Protein AF-A0A8T4ICM1-F1 (afdb_monomer_lite)

Structure (mmCIF, N/CA/C/O backbone):
data_AF-A0A8T4ICM1-F1
#
_entry.id   AF-A0A8T4ICM1-F1
#
loop_
_atom_site.group_PDB
_atom_site.id
_atom_site.type_symbol
_atom_site.label_atom_id
_atom_site.label_alt_id
_atom_site.label_comp_id
_atom_site.label_asym_id
_atom_site.label_entity_id
_atom_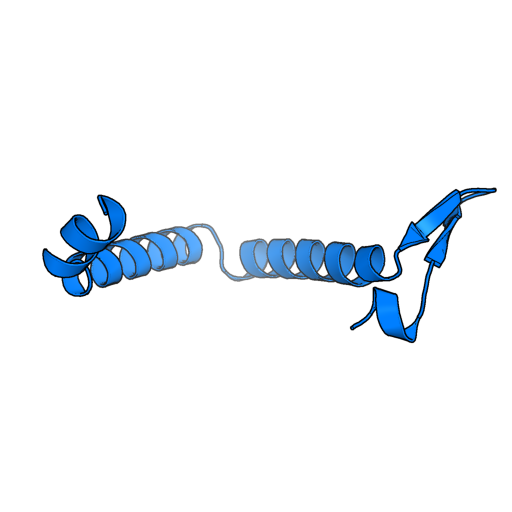site.label_seq_id
_atom_site.pdbx_PDB_ins_code
_atom_site.Cartn_x
_atom_site.Cartn_y
_atom_site.Cartn_z
_atom_site.occupancy
_atom_site.B_iso_or_equiv
_atom_site.auth_seq_id
_atom_site.auth_comp_id
_atom_site.auth_asym_id
_atom_site.auth_atom_id
_atom_site.pdbx_PDB_model_num
ATOM 1 N N . TRP A 1 1 ? -2.943 -6.832 -18.134 1.00 60.88 1 TRP A N 1
ATOM 2 C CA . TRP A 1 1 ? -3.103 -5.613 -18.950 1.00 60.88 1 TRP A CA 1
ATOM 3 C C . TRP A 1 1 ? -1.768 -4.929 -19.235 1.00 60.88 1 TRP A C 1
ATOM 5 O O . TRP A 1 1 ? -1.360 -4.959 -20.380 1.00 60.88 1 TRP A O 1
ATOM 15 N N . LEU A 1 2 ? -1.018 -4.414 -18.245 1.00 60.66 2 LEU A N 1
ATOM 16 C CA . LEU A 1 2 ? 0.254 -3.712 -18.528 1.00 60.66 2 LEU A CA 1
ATOM 17 C C . LEU A 1 2 ? 1.291 -4.559 -19.295 1.00 60.66 2 LEU A C 1
ATOM 19 O O . LEU A 1 2 ? 1.902 -4.077 -20.236 1.00 60.66 2 LEU A O 1
ATOM 23 N N . VAL A 1 3 ? 1.461 -5.829 -18.914 1.00 61.34 3 VAL A N 1
ATOM 24 C CA . VAL A 1 3 ? 2.391 -6.760 -19.588 1.00 61.34 3 VAL A CA 1
ATOM 25 C C . VAL A 1 3 ? 1.915 -7.133 -20.996 1.00 61.34 3 VAL A C 1
ATOM 27 O O . VAL A 1 3 ? 2.730 -7.298 -21.891 1.00 61.34 3 VAL A O 1
ATOM 30 N N . ASP A 1 4 ? 0.601 -7.219 -21.188 1.00 65.25 4 ASP A N 1
ATOM 31 C CA . ASP A 1 4 ? -0.043 -7.595 -22.453 1.00 65.25 4 ASP A CA 1
ATOM 32 C C . ASP A 1 4 ? -0.014 -6.444 -23.478 1.00 65.25 4 ASP A C 1
ATOM 34 O O . ASP A 1 4 ? 0.148 -6.670 -24.670 1.00 65.25 4 ASP A O 1
ATOM 38 N N . HIS A 1 5 ? -0.095 -5.194 -23.006 1.00 67.88 5 HIS A N 1
ATOM 39 C CA . HIS A 1 5 ? -0.148 -4.003 -23.858 1.00 67.88 5 HIS A CA 1
ATOM 40 C C . HIS A 1 5 ? 1.222 -3.337 -24.087 1.00 67.88 5 HIS A C 1
ATOM 42 O O . HIS A 1 5 ? 1.443 -2.744 -25.138 1.00 67.88 5 HIS A O 1
ATOM 48 N N . TYR A 1 6 ? 2.146 -3.425 -23.119 1.00 66.06 6 TYR A N 1
ATOM 49 C CA . TYR A 1 6 ? 3.448 -2.735 -23.159 1.00 66.06 6 TYR A CA 1
ATOM 50 C C . TYR A 1 6 ? 4.668 -3.674 -23.125 1.00 66.06 6 TYR A C 1
ATOM 52 O O . TYR A 1 6 ? 5.797 -3.203 -23.241 1.00 66.06 6 TYR A O 1
ATOM 60 N N . GLY A 1 7 ? 4.474 -4.991 -22.994 1.00 74.50 7 GLY A N 1
ATOM 61 C CA . GLY A 1 7 ? 5.551 -5.978 -23.115 1.00 74.50 7 GLY A CA 1
ATOM 62 C C . GLY A 1 7 ? 6.631 -5.884 -22.028 1.00 74.50 7 GLY A C 1
ATOM 63 O O . GLY A 1 7 ? 6.349 -5.576 -20.869 1.00 74.50 7 GLY A O 1
ATOM 64 N N . ALA A 1 8 ? 7.874 -6.218 -22.381 1.00 76.00 8 ALA A N 1
ATOM 65 C CA . ALA A 1 8 ? 9.028 -6.114 -21.489 1.00 76.00 8 ALA A CA 1
ATOM 66 C C . ALA A 1 8 ? 9.739 -4.766 -21.676 1.00 76.00 8 ALA A C 1
ATOM 68 O O . ALA A 1 8 ? 9.958 -4.321 -22.799 1.00 76.00 8 ALA A O 1
ATOM 69 N N . VAL A 1 9 ? 10.121 -4.131 -20.573 1.00 75.31 9 VAL A N 1
ATOM 70 C CA . VAL A 1 9 ? 10.727 -2.801 -20.529 1.00 75.31 9 VAL A CA 1
ATOM 71 C C . VAL A 1 9 ? 12.147 -2.905 -19.958 1.00 75.31 9 VAL A C 1
ATOM 73 O O . VAL A 1 9 ? 12.378 -3.696 -19.035 1.00 75.31 9 VAL A O 1
ATOM 76 N N . PRO A 1 10 ? 13.124 -2.153 -20.499 1.00 76.88 10 PRO A N 1
ATOM 77 C CA . PRO A 1 10 ? 14.494 -2.169 -20.003 1.00 76.88 10 PRO A CA 1
ATOM 78 C C . PRO A 1 10 ? 14.597 -1.548 -18.607 1.00 76.88 10 PRO A C 1
ATOM 80 O O . PRO A 1 10 ? 14.205 -0.404 -18.387 1.00 76.88 10 PRO A O 1
ATOM 83 N N . VAL A 1 11 ? 15.170 -2.305 -17.672 1.00 76.94 11 VAL A N 1
ATOM 84 C CA . VAL A 1 11 ? 15.362 -1.895 -16.265 1.00 76.94 11 VAL A CA 1
ATOM 85 C C . VAL A 1 11 ? 16.836 -1.715 -15.887 1.00 76.94 11 VAL A C 1
ATOM 87 O O . VAL A 1 11 ? 17.153 -1.343 -14.762 1.00 76.94 11 VAL A O 1
ATOM 90 N N . GLY A 1 12 ? 17.748 -1.973 -16.825 1.00 80.25 12 GLY A N 1
ATOM 91 C CA . GLY A 1 12 ? 19.193 -1.876 -16.647 1.00 80.25 12 GLY A CA 1
ATOM 92 C C . GLY A 1 12 ? 19.941 -2.356 -17.895 1.00 80.25 12 GLY A C 1
ATOM 93 O O . GLY A 1 12 ? 19.304 -2.795 -18.858 1.00 80.25 12 GLY A O 1
ATOM 94 N N . PRO A 1 13 ? 21.283 -2.285 -17.911 1.00 71.25 13 PRO A N 1
ATOM 95 C CA . PRO A 1 13 ? 22.074 -2.699 -19.066 1.00 71.25 13 PRO A CA 1
ATOM 96 C C . PRO A 1 13 ? 21.876 -4.197 -19.346 1.00 71.25 13 PRO A C 1
ATOM 98 O O . PRO A 1 13 ? 22.325 -5.048 -18.585 1.00 71.25 13 PRO A O 1
ATOM 101 N N . GLY A 1 14 ? 21.172 -4.508 -20.438 1.00 76.44 14 GLY A N 1
ATOM 102 C CA . GLY A 1 14 ? 20.891 -5.879 -20.883 1.00 76.44 14 GLY A CA 1
ATOM 103 C C . GLY A 1 14 ? 19.752 -6.598 -20.149 1.00 76.44 14 GLY A C 1
ATOM 104 O O . GLY A 1 14 ? 19.516 -7.771 -20.426 1.00 76.44 14 GLY A O 1
ATOM 105 N N . LEU A 1 15 ? 19.035 -5.928 -19.240 1.00 76.19 15 LEU A N 1
ATOM 106 C CA . LEU A 1 15 ? 17.951 -6.536 -18.464 1.00 76.19 15 LEU A CA 1
ATOM 107 C C . LEU A 1 15 ? 16.586 -6.034 -18.932 1.00 76.19 15 LEU A C 1
ATOM 109 O O . LEU A 1 15 ? 16.301 -4.836 -18.894 1.00 76.19 15 LEU A O 1
ATOM 113 N N . LEU A 1 16 ? 15.733 -6.979 -19.323 1.00 77.56 16 LEU A N 1
ATOM 114 C CA . LEU A 1 16 ? 14.340 -6.747 -19.683 1.00 77.56 16 LEU A CA 1
ATOM 115 C C . LEU A 1 16 ? 13.448 -7.316 -18.586 1.00 77.56 16 LEU A C 1
ATOM 117 O O . LEU A 1 16 ? 13.544 -8.498 -18.254 1.00 77.56 16 LEU A O 1
ATOM 121 N N . ALA A 1 17 ? 12.576 -6.481 -18.035 1.00 77.19 17 ALA A N 1
ATOM 122 C CA . ALA A 1 17 ? 11.589 -6.905 -17.056 1.00 77.19 17 ALA A CA 1
ATOM 123 C C . ALA A 1 17 ? 10.177 -6.655 -17.595 1.00 77.19 17 ALA A C 1
ATOM 125 O O . ALA A 1 17 ? 9.971 -5.698 -18.338 1.00 77.19 17 ALA A O 1
ATOM 126 N N . PRO A 1 18 ? 9.174 -7.469 -17.237 1.00 81.12 18 PRO A N 1
ATOM 127 C CA . PRO A 1 18 ? 7.794 -7.216 -17.642 1.00 81.12 18 PRO A CA 1
ATOM 128 C C . PRO A 1 18 ? 7.339 -5.808 -17.225 1.00 81.12 18 PRO A C 1
ATOM 130 O O . PRO A 1 18 ? 7.611 -5.385 -16.100 1.00 81.12 18 PRO A O 1
ATOM 133 N N . ALA A 1 19 ? 6.580 -5.106 -18.074 1.00 77.69 19 ALA A N 1
ATOM 134 C CA . ALA A 1 19 ? 6.085 -3.747 -17.803 1.00 77.69 19 ALA A CA 1
ATOM 135 C C . ALA A 1 19 ? 5.315 -3.621 -16.476 1.00 77.69 19 ALA A C 1
ATOM 137 O O . ALA A 1 19 ? 5.245 -2.544 -15.885 1.00 77.69 19 ALA A O 1
ATOM 138 N N . GLY A 1 20 ? 4.780 -4.733 -15.963 1.00 76.94 20 GLY A N 1
ATOM 139 C CA . GLY A 1 20 ? 4.157 -4.802 -14.643 1.00 76.94 20 GLY A CA 1
ATOM 140 C C . GLY A 1 20 ? 5.060 -4.340 -13.492 1.00 76.94 20 GLY A C 1
ATOM 141 O O . GLY A 1 20 ? 4.533 -3.892 -12.477 1.00 76.94 20 GLY A O 1
ATOM 142 N N . VAL A 1 21 ? 6.390 -4.366 -13.638 1.00 84.19 21 VAL A N 1
ATOM 143 C CA . VAL A 1 21 ? 7.323 -3.926 -12.587 1.00 84.19 21 VAL A CA 1
ATOM 144 C C . VAL A 1 21 ? 7.140 -2.447 -12.225 1.00 84.19 21 VAL A C 1
ATOM 146 O O . VAL A 1 21 ? 7.220 -2.114 -11.045 1.00 84.19 21 VAL A O 1
ATOM 149 N N . TYR A 1 22 ? 6.794 -1.567 -13.172 1.00 80.62 22 TYR A N 1
ATOM 150 C CA . TYR A 1 22 ? 6.494 -0.164 -12.841 1.00 80.62 22 TYR A CA 1
ATOM 151 C C . TYR A 1 22 ? 5.230 -0.021 -12.002 1.00 80.62 22 TYR A C 1
ATOM 153 O O . TYR A 1 22 ? 5.200 0.771 -11.062 1.00 80.62 22 TYR A O 1
ATOM 161 N N . ALA A 1 23 ? 4.201 -0.811 -12.312 1.00 84.00 23 ALA A N 1
ATOM 162 C CA . ALA A 1 23 ? 2.974 -0.822 -11.527 1.00 84.00 23 ALA A CA 1
ATOM 163 C C . ALA A 1 23 ? 3.242 -1.324 -10.100 1.00 84.00 23 ALA A C 1
ATOM 165 O O . ALA A 1 23 ? 2.740 -0.739 -9.144 1.00 84.00 23 ALA A O 1
ATOM 166 N N . VAL A 1 24 ? 4.085 -2.351 -9.946 1.00 86.62 24 VAL A N 1
ATOM 167 C CA . VAL A 1 24 ? 4.508 -2.851 -8.629 1.00 86.62 24 VAL A CA 1
ATOM 168 C C . VAL A 1 24 ? 5.312 -1.792 -7.873 1.00 86.62 24 VAL A C 1
ATOM 170 O O . VAL A 1 24 ? 5.000 -1.511 -6.719 1.00 86.62 24 VAL A O 1
ATOM 173 N N . GLY A 1 25 ? 6.298 -1.161 -8.517 1.00 87.56 25 GLY A N 1
ATOM 174 C CA . GLY A 1 25 ? 7.094 -0.092 -7.909 1.00 87.56 25 GLY A CA 1
ATOM 175 C C . GLY A 1 25 ? 6.227 1.074 -7.427 1.00 87.56 25 GLY A C 1
ATOM 176 O O . GLY A 1 25 ? 6.327 1.481 -6.271 1.00 87.56 25 GLY A O 1
ATOM 177 N N . GLY A 1 26 ? 5.310 1.552 -8.273 1.00 88.00 26 GLY A N 1
ATOM 178 C CA . GLY A 1 26 ? 4.366 2.610 -7.910 1.00 88.00 26 GLY A CA 1
ATOM 179 C C . GLY A 1 26 ? 3.426 2.212 -6.770 1.00 88.00 26 GLY A C 1
ATOM 180 O O . GLY A 1 26 ? 3.217 2.994 -5.844 1.00 88.00 26 GLY A O 1
ATOM 181 N N . ALA A 1 27 ? 2.903 0.983 -6.788 1.00 86.94 27 ALA A N 1
ATOM 182 C CA . ALA A 1 27 ? 2.029 0.478 -5.732 1.00 86.94 27 ALA A CA 1
ATOM 183 C C . ALA A 1 27 ? 2.742 0.390 -4.375 1.00 86.94 27 ALA A C 1
ATOM 185 O O . ALA A 1 27 ? 2.154 0.738 -3.351 1.00 86.94 27 ALA A O 1
ATOM 186 N N . LEU A 1 28 ? 4.004 -0.049 -4.353 1.00 85.88 28 LEU A N 1
ATOM 187 C CA . LEU A 1 28 ? 4.796 -0.133 -3.126 1.00 85.88 28 LEU A CA 1
ATOM 188 C C . LEU A 1 28 ? 5.102 1.256 -2.556 1.00 85.88 28 LEU A C 1
ATOM 190 O O . LEU A 1 28 ? 4.880 1.472 -1.368 1.00 85.88 28 LEU A O 1
ATOM 194 N N . VAL A 1 29 ? 5.498 2.217 -3.396 1.00 88.62 29 VAL A N 1
ATOM 195 C CA . VAL A 1 29 ? 5.728 3.606 -2.960 1.00 88.62 29 VAL A CA 1
ATOM 196 C C . VAL A 1 29 ? 4.444 4.230 -2.422 1.00 88.62 29 VAL A C 1
ATOM 198 O O . VAL A 1 29 ? 4.446 4.803 -1.337 1.00 88.62 29 VAL A O 1
ATOM 201 N N . LEU A 1 30 ? 3.325 4.084 -3.136 1.00 84.62 30 LEU A N 1
ATOM 202 C CA . LEU A 1 30 ? 2.041 4.617 -2.685 1.00 84.62 30 LEU A CA 1
ATOM 203 C C . LEU A 1 30 ? 1.588 3.968 -1.372 1.00 84.62 30 LEU A C 1
ATOM 205 O O . LEU A 1 30 ? 1.048 4.653 -0.509 1.00 84.62 30 LEU A O 1
ATOM 209 N N . ARG A 1 31 ? 1.829 2.665 -1.191 1.00 80.62 31 ARG A N 1
ATOM 210 C CA . ARG A 1 31 ? 1.558 1.957 0.066 1.00 80.62 31 ARG A CA 1
ATOM 211 C C . ARG A 1 31 ? 2.400 2.506 1.211 1.00 80.62 31 ARG A C 1
ATOM 213 O O . ARG A 1 31 ? 1.885 2.651 2.319 1.00 80.62 31 ARG A O 1
ATOM 220 N N . ASP A 1 32 ? 3.673 2.772 0.963 1.00 83.94 32 ASP A N 1
ATOM 221 C CA . ASP A 1 32 ? 4.582 3.270 1.987 1.00 83.94 32 ASP A CA 1
ATOM 222 C C . ASP A 1 32 ? 4.222 4.721 2.351 1.00 83.94 32 ASP A C 1
ATOM 224 O O . ASP A 1 32 ? 4.113 5.038 3.533 1.00 83.94 32 ASP A O 1
ATOM 228 N N . LEU A 1 33 ? 3.860 5.552 1.367 1.00 81.81 33 LEU A N 1
ATOM 229 C CA . LEU A 1 33 ? 3.294 6.887 1.591 1.00 81.81 33 LEU A CA 1
ATOM 230 C C . LEU A 1 33 ? 1.952 6.844 2.327 1.00 81.81 33 LEU A C 1
ATOM 232 O O . LEU A 1 33 ? 1.722 7.651 3.219 1.00 81.81 33 LEU A O 1
ATOM 236 N N . ALA A 1 34 ? 1.069 5.902 1.994 1.00 78.88 34 ALA A N 1
ATOM 237 C CA . ALA A 1 34 ? -0.197 5.727 2.697 1.00 78.88 34 ALA A CA 1
ATOM 238 C C . ALA A 1 34 ? 0.031 5.307 4.155 1.00 78.88 34 ALA A C 1
ATOM 240 O O . ALA A 1 34 ? -0.689 5.759 5.037 1.00 78.88 34 ALA A O 1
ATOM 241 N N . ARG A 1 35 ? 1.044 4.478 4.434 1.00 74.50 35 ARG A N 1
ATOM 242 C CA . ARG A 1 35 ? 1.426 4.103 5.806 1.00 74.50 35 ARG A CA 1
ATOM 243 C C . ARG A 1 35 ? 2.040 5.268 6.572 1.00 74.50 35 ARG A C 1
ATOM 245 O O . ARG A 1 35 ? 1.698 5.442 7.739 1.00 74.50 35 ARG A O 1
ATOM 252 N N . GLU A 1 36 ? 2.891 6.055 5.924 1.00 80.88 36 GLU A N 1
ATOM 253 C CA . GLU A 1 36 ? 3.484 7.258 6.511 1.00 80.88 36 GLU A CA 1
ATOM 254 C C . GLU A 1 36 ? 2.403 8.309 6.813 1.00 80.88 36 GLU A C 1
ATOM 256 O O . GLU A 1 36 ? 2.336 8.836 7.919 1.00 80.88 36 GLU A O 1
ATOM 261 N N . ALA A 1 37 ? 1.482 8.541 5.871 1.00 75.44 37 ALA A N 1
ATOM 262 C CA . ALA A 1 37 ? 0.397 9.509 6.010 1.00 75.44 37 ALA A CA 1
ATOM 263 C C . ALA A 1 37 ? -0.696 9.066 6.996 1.00 75.44 37 ALA A C 1
ATOM 265 O O . ALA A 1 37 ? -1.267 9.898 7.698 1.00 75.44 37 ALA A O 1
ATOM 266 N N . ALA A 1 38 ? -1.016 7.770 7.053 1.00 73.69 38 ALA A N 1
ATOM 267 C CA . ALA A 1 38 ? -2.080 7.253 7.915 1.00 73.69 38 ALA A CA 1
ATOM 268 C C . ALA A 1 38 ? -1.584 6.914 9.339 1.00 73.69 38 ALA A C 1
ATOM 270 O O . ALA A 1 38 ? -2.372 6.866 10.287 1.00 73.69 38 ALA A O 1
ATOM 271 N N . GLY A 1 39 ? -0.276 6.706 9.520 1.00 75.31 39 GLY A N 1
ATOM 272 C CA . GLY A 1 39 ? 0.343 6.420 10.812 1.00 75.31 39 GLY A CA 1
ATOM 273 C C . GLY A 1 39 ? -0.028 5.052 11.410 1.00 75.31 39 GLY A C 1
ATOM 274 O O . GLY A 1 39 ? -0.869 4.301 10.908 1.00 75.31 39 GLY A O 1
ATOM 275 N N . ARG A 1 40 ? 0.605 4.701 12.543 1.00 71.38 40 ARG A N 1
ATOM 276 C CA . ARG A 1 40 ? 0.361 3.422 13.254 1.00 71.38 40 ARG A CA 1
ATOM 277 C C . ARG A 1 40 ? -1.095 3.248 13.695 1.00 71.38 40 ARG A C 1
ATOM 279 O O . ARG A 1 40 ? -1.591 2.125 13.712 1.00 71.38 40 ARG A O 1
ATOM 286 N N . ALA A 1 41 ? -1.775 4.345 14.027 1.00 70.19 41 ALA A N 1
ATOM 287 C CA . ALA A 1 41 ? -3.159 4.322 14.486 1.00 70.19 41 ALA A CA 1
ATOM 288 C C . ALA A 1 41 ? -4.132 3.879 13.381 1.00 70.19 41 ALA A C 1
ATOM 290 O O . ALA A 1 41 ? -5.010 3.065 13.651 1.00 70.19 41 ALA A O 1
ATOM 291 N N . ALA A 1 42 ? -3.950 4.329 12.135 1.00 73.25 42 ALA A N 1
ATOM 292 C CA . ALA A 1 42 ? -4.810 3.904 11.032 1.00 73.25 42 ALA A CA 1
ATOM 293 C C . ALA A 1 42 ? -4.588 2.439 10.640 1.00 73.25 42 ALA A C 1
ATOM 295 O O . ALA A 1 42 ? -5.544 1.759 10.283 1.00 73.25 42 ALA A O 1
ATOM 296 N N . LEU A 1 43 ? -3.356 1.922 10.752 1.00 72.38 43 LEU A N 1
ATOM 297 C CA . LEU A 1 43 ? -3.091 0.495 10.542 1.00 72.38 43 LEU A CA 1
ATOM 298 C C . LEU A 1 43 ? -3.804 -0.360 11.599 1.00 72.38 43 LEU A C 1
ATOM 300 O O . LEU A 1 43 ? -4.450 -1.346 11.254 1.00 72.38 43 LEU A O 1
ATOM 304 N N . LEU A 1 44 ? -3.718 0.034 12.874 1.00 77.75 44 LEU A N 1
ATOM 305 C CA . LEU A 1 44 ? -4.434 -0.639 13.960 1.00 77.75 44 LEU A CA 1
ATOM 306 C C . LEU A 1 44 ? -5.954 -0.543 13.781 1.00 77.75 44 LEU A C 1
ATOM 308 O O . LEU A 1 44 ? -6.643 -1.542 13.964 1.00 77.75 44 LEU A O 1
ATOM 312 N N . ALA A 1 45 ? -6.469 0.613 13.357 1.00 78.56 45 ALA A N 1
ATOM 313 C CA . ALA A 1 45 ? -7.884 0.784 13.041 1.00 78.56 45 ALA A CA 1
ATOM 314 C C . ALA A 1 45 ? -8.314 -0.105 11.863 1.00 78.56 45 ALA A C 1
ATOM 316 O O . ALA A 1 45 ? -9.343 -0.763 11.949 1.00 78.56 45 ALA A O 1
ATOM 317 N N . ALA A 1 46 ? -7.513 -0.199 10.799 1.00 80.62 46 ALA A N 1
ATOM 318 C CA . ALA A 1 46 ? -7.800 -1.059 9.652 1.00 80.62 46 ALA A CA 1
ATOM 319 C C . ALA A 1 46 ? -7.807 -2.550 10.029 1.00 80.62 46 ALA A C 1
ATOM 321 O O . ALA A 1 46 ? -8.688 -3.284 9.588 1.00 80.62 46 ALA A O 1
ATOM 322 N N . ILE A 1 47 ? -6.872 -2.994 10.880 1.00 83.25 47 ILE A N 1
ATOM 323 C CA . ILE A 1 47 ? -6.858 -4.364 11.420 1.00 83.25 47 ILE A CA 1
ATOM 324 C C . ILE A 1 47 ? -8.092 -4.606 12.292 1.00 83.25 47 ILE A C 1
ATOM 32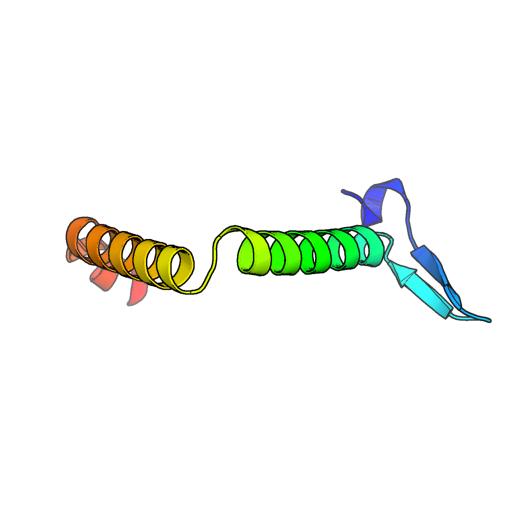6 O O . ILE A 1 47 ? -8.759 -5.621 12.120 1.00 83.25 47 ILE A O 1
ATOM 330 N N . ALA A 1 48 ? -8.426 -3.678 13.193 1.00 86.31 48 ALA A N 1
ATOM 331 C CA . ALA A 1 48 ? -9.595 -3.799 14.060 1.00 86.31 48 ALA A CA 1
ATOM 332 C C . ALA A 1 48 ? -10.901 -3.854 13.252 1.00 86.31 48 ALA A C 1
ATOM 334 O O . ALA A 1 48 ? -11.755 -4.694 13.525 1.00 86.31 48 ALA A O 1
ATOM 335 N N . VAL A 1 49 ? -11.031 -3.020 12.216 1.00 87.25 49 VAL A N 1
ATOM 336 C CA . VAL A 1 49 ? -12.171 -3.031 11.290 1.00 87.25 49 VAL A CA 1
ATOM 337 C C . VAL A 1 49 ? -12.212 -4.335 10.495 1.00 87.25 49 VAL A C 1
ATOM 339 O O . VAL A 1 49 ? -13.267 -4.952 10.418 1.00 87.25 49 VAL A O 1
ATOM 342 N N . GLY A 1 50 ? -11.084 -4.806 9.956 1.00 81.00 50 GLY A N 1
ATOM 343 C CA . GLY A 1 50 ? -11.015 -6.082 9.239 1.00 81.00 50 GLY A CA 1
ATOM 344 C C . GLY A 1 50 ? -11.362 -7.282 10.123 1.00 81.00 50 GLY A C 1
ATOM 345 O O . GLY A 1 50 ? -12.075 -8.180 9.683 1.00 81.00 50 GLY A O 1
ATOM 346 N N . ALA A 1 51 ? -10.921 -7.277 11.382 1.00 81.94 51 ALA A N 1
ATOM 347 C CA . ALA A 1 51 ? -11.246 -8.306 12.365 1.00 81.94 51 ALA A CA 1
ATOM 348 C C . ALA A 1 51 ? -12.727 -8.267 12.762 1.00 81.94 51 ALA A C 1
ATOM 350 O O . ALA A 1 51 ? -13.372 -9.310 12.796 1.00 81.94 51 ALA A O 1
ATOM 351 N N . ALA A 1 52 ? -13.286 -7.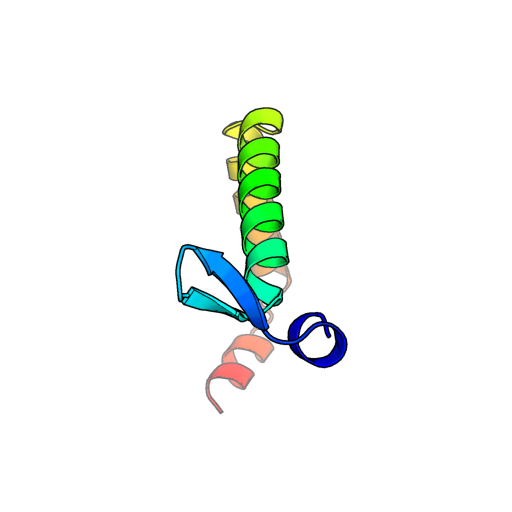077 12.996 1.00 83.62 52 ALA A N 1
ATOM 352 C CA . ALA A 1 52 ? -14.706 -6.909 13.292 1.00 83.62 52 ALA A CA 1
ATOM 353 C C . ALA A 1 52 ? -15.582 -7.338 12.107 1.00 83.62 52 ALA A C 1
ATOM 355 O O . ALA A 1 52 ? -16.545 -8.076 12.287 1.00 83.62 52 ALA A O 1
ATOM 356 N N . LEU A 1 53 ? -15.219 -6.941 10.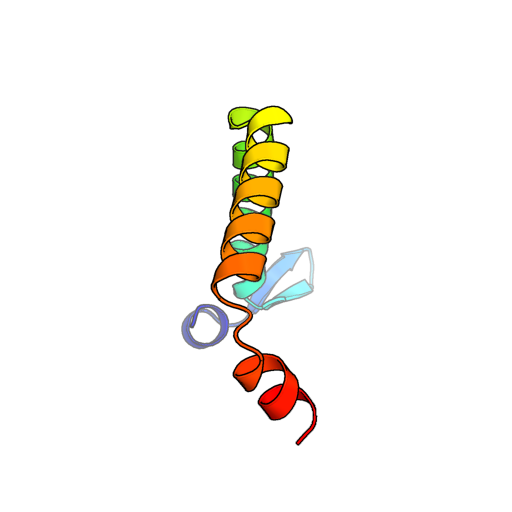886 1.00 81.88 53 LEU A N 1
ATOM 357 C CA . LEU A 1 53 ? -15.907 -7.380 9.674 1.00 81.88 53 LEU A CA 1
ATOM 358 C C . LEU A 1 53 ? -15.778 -8.889 9.477 1.00 81.88 53 LEU A C 1
ATOM 360 O O . LEU A 1 53 ? -16.776 -9.525 9.173 1.00 81.88 53 LEU A O 1
ATOM 364 N N . SER A 1 54 ? -14.600 -9.475 9.704 1.00 79.38 54 SER A N 1
ATOM 365 C CA . SER A 1 54 ? -14.413 -10.931 9.634 1.00 79.38 54 SER A CA 1
ATOM 366 C C . SER A 1 54 ? -15.255 -11.653 10.680 1.00 79.38 54 SER A C 1
ATOM 368 O O . SER A 1 54 ? -15.841 -12.676 10.369 1.00 79.38 54 SER A O 1
ATOM 370 N N . TRP A 1 55 ? -15.375 -11.113 11.893 1.00 75.88 55 TRP A N 1
ATOM 371 C CA . TRP A 1 55 ? -16.240 -11.666 12.937 1.00 75.88 55 TRP A CA 1
ATOM 372 C C . TRP A 1 55 ? -17.722 -11.636 12.544 1.00 75.88 55 TRP A C 1
ATOM 374 O O . TRP A 1 55 ? -18.458 -12.573 12.831 1.00 75.88 55 TRP A O 1
ATOM 384 N N . VAL A 1 56 ? -18.161 -10.568 11.873 1.00 75.75 56 VAL A N 1
ATOM 385 C CA . VAL A 1 56 ? -19.552 -10.411 11.423 1.00 75.75 56 VAL A CA 1
ATOM 386 C C . VAL A 1 56 ? -19.848 -11.254 10.177 1.00 75.75 56 VAL A C 1
ATOM 388 O O . VAL A 1 56 ? -20.926 -11.834 10.081 1.00 75.75 56 VAL A O 1
ATOM 391 N N . LEU A 1 57 ? -18.916 -11.319 9.221 1.00 69.69 57 LEU A N 1
ATOM 392 C CA . LEU A 1 57 ? -19.086 -12.038 7.952 1.00 69.69 57 LEU A CA 1
ATOM 393 C C . LEU A 1 57 ? -18.725 -13.517 8.035 1.00 69.69 57 LEU A C 1
ATOM 395 O O . LEU A 1 57 ? -19.144 -14.264 7.156 1.00 69.69 57 LEU A O 1
ATOM 399 N N . ALA A 1 58 ? -17.965 -13.954 9.042 1.00 65.31 58 ALA A N 1
ATOM 400 C CA . ALA A 1 58 ? -17.746 -15.368 9.319 1.00 65.31 58 ALA A CA 1
ATOM 401 C C . ALA A 1 58 ? -19.043 -15.992 9.849 1.00 65.31 58 ALA A C 1
ATOM 403 O O . ALA A 1 58 ? -19.151 -16.396 11.006 1.00 65.31 58 ALA A O 1
ATOM 404 N N . THR A 1 59 ? -20.049 -16.091 8.986 1.00 63.84 59 THR A N 1
ATOM 405 C CA . THR A 1 59 ? -21.093 -17.086 9.140 1.00 63.84 59 THR A CA 1
ATOM 406 C C . THR A 1 59 ? -20.441 -18.468 9.002 1.00 63.84 59 THR A C 1
ATOM 408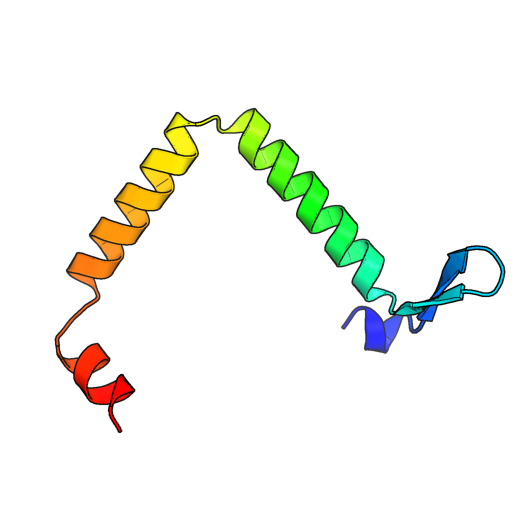 O O . THR A 1 59 ? -19.525 -18.651 8.190 1.00 63.84 59 THR A O 1
ATOM 411 N N . PRO A 1 60 ? -20.878 -19.470 9.786 1.00 61.31 60 PRO A N 1
ATOM 412 C CA . PRO A 1 60 ? -20.319 -20.826 9.759 1.00 61.31 60 PRO A CA 1
ATOM 413 C C . PRO A 1 60 ? -20.336 -21.481 8.363 1.00 61.31 60 PRO A C 1
ATOM 415 O O . PRO A 1 60 ? -19.604 -22.435 8.122 1.00 61.31 60 PRO A O 1
ATOM 418 N N . GLU A 1 61 ? -21.105 -20.939 7.419 1.00 61.56 61 GLU A N 1
ATOM 419 C CA . GLU A 1 61 ? -21.162 -21.351 6.015 1.00 61.56 61 GLU A CA 1
ATOM 420 C C . GLU A 1 61 ? -19.827 -21.167 5.268 1.00 61.56 61 GLU A C 1
ATOM 422 O O . GLU A 1 61 ? -19.445 -22.036 4.485 1.00 61.56 61 GLU A O 1
ATOM 427 N N . LEU A 1 62 ? -19.065 -20.099 5.546 1.00 59.09 62 LEU A N 1
ATOM 428 C CA . LEU A 1 62 ? -17.747 -19.876 4.925 1.00 59.09 62 LEU A CA 1
ATOM 429 C C . LEU A 1 62 ? -16.686 -20.870 5.419 1.00 59.09 62 LEU A C 1
ATOM 431 O O . LEU A 1 62 ? -15.787 -21.256 4.666 1.00 59.09 62 LEU A O 1
ATOM 435 N N . ALA A 1 63 ? -16.808 -21.309 6.675 1.00 61.56 63 ALA A N 1
ATOM 436 C CA . ALA A 1 63 ? -15.932 -22.320 7.257 1.00 61.56 63 ALA A CA 1
ATOM 437 C C . ALA A 1 63 ? -16.193 -23.710 6.654 1.00 61.56 63 ALA A C 1
ATOM 439 O O . ALA A 1 63 ? -15.242 -24.449 6.416 1.00 61.56 63 ALA A O 1
ATOM 440 N N . VAL A 1 64 ? -17.455 -24.041 6.353 1.00 62.06 64 VAL A N 1
ATOM 441 C CA . VAL A 1 64 ? -17.826 -25.300 5.679 1.00 62.06 64 VAL A CA 1
ATOM 442 C C . VAL A 1 64 ? -17.462 -25.274 4.188 1.00 62.06 64 VAL A C 1
ATOM 444 O O . VAL A 1 64 ? -17.057 -26.293 3.643 1.00 62.06 64 VAL A O 1
ATOM 447 N N . ALA A 1 65 ? -17.534 -24.116 3.523 1.00 61.44 65 ALA A N 1
ATOM 448 C CA . ALA A 1 65 ? -17.135 -23.993 2.118 1.00 61.44 65 ALA A CA 1
ATOM 449 C C . ALA A 1 65 ? -15.616 -24.127 1.896 1.00 61.44 65 ALA A C 1
ATOM 451 O O . ALA A 1 65 ? -15.197 -24.546 0.826 1.00 61.44 65 ALA A O 1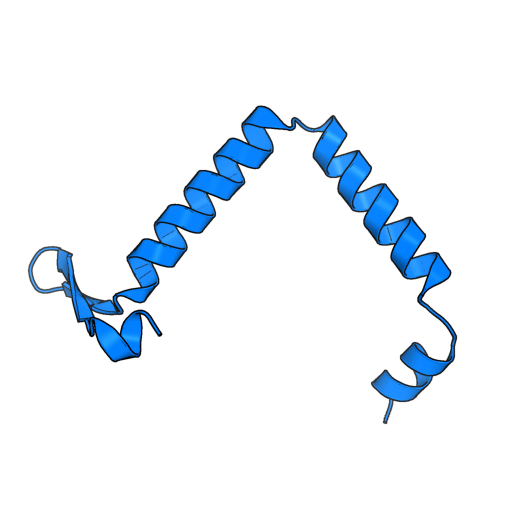
ATOM 452 N N . SER A 1 66 ? -14.789 -23.782 2.891 1.00 57.69 66 SER A N 1
ATOM 453 C CA . SER A 1 66 ? -13.321 -23.888 2.791 1.00 57.69 66 SER A CA 1
ATOM 454 C C . SER A 1 66 ? -12.779 -25.295 3.069 1.00 57.69 66 SER A C 1
ATOM 456 O O . SER A 1 66 ? -11.582 -25.524 2.897 1.00 57.69 66 SER A O 1
ATOM 458 N N . THR A 1 67 ? -13.619 -26.219 3.547 1.00 61.56 67 THR A N 1
ATOM 459 C CA . THR A 1 67 ? -13.236 -27.608 3.849 1.00 61.56 67 THR A CA 1
ATOM 460 C C . THR A 1 67 ? -13.713 -28.622 2.805 1.00 61.56 67 THR A C 1
ATOM 462 O O . THR A 1 67 ? -13.354 -29.794 2.926 1.00 61.56 67 THR A O 1
ATOM 465 N N . ALA A 1 68 ? -14.492 -28.191 1.805 1.00 50.72 68 ALA A N 1
ATOM 466 C CA . ALA A 1 68 ? -14.871 -28.982 0.631 1.00 50.72 68 ALA A CA 1
ATOM 467 C C . ALA A 1 68 ? -13.852 -28.804 -0.504 1.00 50.72 68 ALA A C 1
ATOM 469 O O . ALA A 1 68 ? -13.542 -29.820 -1.165 1.00 50.72 68 ALA A O 1
#

pLDDT: mean 74.92, std 8.98, range [50.72, 88.62]

Secondary structure (DSSP, 8-state):
-HHHHH-EEEEETTEEEETHHHHHHHHHHHHHHHHHHHHHHHHHHHHHHHHHHHHHH--HHHHHHT--

Radius of gyration: 19.36 Å; chains: 1; bounding box: 43×38×38 Å

Sequence (68 aa):
WLVDHYGAVPVGPGLLAPAGVYAVGGALVLRDLAREAAGRAALLAAIAVGAALSWVLATPELAVASTA

Foldseek 3Di:
DQCVPPNWDDPDDVDTHRSCVVVVVVVVVVVVVCCVVCDPVNVVVVVVVVVVVCVVPPDVVVVVVVVD